Protein AF-A0A3B9WXG6-F1 (afdb_monomer)

Radius of gyration: 13.47 Å; Cα contacts (8 Å, |Δi|>4): 133; chains: 1; bounding box: 35×33×28 Å

Nearest PDB structures (foldseek):
  6m8o-assembly1_A  TM=8.200E-01  e=8.250E-03  Staphylococcus aureus
  4lda-assembly7_G  TM=7.744E-01  e=8.652E-02  Pseudomonas aeruginosa PAO1
  4lda-assembly8_H  TM=7.048E-01  e=5.970E-02  Pseudomonas aeruginosa PAO1
  8e9g-assembly1_O  TM=7.107E-01  e=9.073E-01  Mycolicibacterium smegmatis MC2 155
  3fwz-assembly1_B  TM=7.324E-01  e=9.652E-01  Escherichia coli K-12

Mean predicted aligned error: 5.78 Å

Structure (mmCIF, N/CA/C/O backbone):
data_AF-A0A3B9WXG6-F1
#
_entry.id   AF-A0A3B9WXG6-F1
#
loop_
_atom_site.group_PDB
_atom_site.id
_atom_site.type_symbol
_atom_site.label_atom_id
_atom_site.label_alt_id
_atom_site.label_comp_id
_atom_site.label_asym_id
_atom_site.label_entity_id
_atom_site.label_seq_id
_atom_site.pdbx_PDB_ins_code
_atom_site.Cartn_x
_atom_site.Cartn_y
_atom_site.Cartn_z
_atom_site.occupancy
_atom_site.B_iso_or_equiv
_atom_site.auth_seq_id
_atom_site.auth_comp_id
_atom_site.auth_asym_id
_atom_site.auth_atom_id
_atom_site.pdbx_PDB_model_num
ATOM 1 N N . MET A 1 1 ? -4.105 20.169 -6.048 1.00 33.03 1 MET A N 1
ATOM 2 C CA . MET A 1 1 ? -3.720 20.937 -7.259 1.00 33.03 1 MET A CA 1
ATOM 3 C C . MET A 1 1 ? -2.283 20.542 -7.586 1.00 33.03 1 MET A C 1
ATOM 5 O O . MET A 1 1 ? -1.407 20.952 -6.849 1.00 33.03 1 MET A O 1
ATOM 9 N N . LYS A 1 2 ? -1.963 19.709 -8.586 1.00 22.47 2 LYS A N 1
ATOM 10 C CA . LYS A 1 2 ? -2.803 18.989 -9.568 1.00 22.47 2 LYS A CA 1
ATOM 11 C C . LYS A 1 2 ? -3.928 18.187 -8.908 1.00 22.47 2 LYS A C 1
ATOM 13 O O . LYS A 1 2 ? -3.774 17.675 -7.808 1.00 22.47 2 LYS A O 1
ATOM 18 N N . ILE A 1 3 ? -5.094 18.208 -9.537 1.00 33.06 3 ILE A N 1
ATOM 19 C CA . ILE A 1 3 ? -6.186 17.265 -9.302 1.00 33.06 3 ILE A CA 1
ATOM 20 C C . ILE A 1 3 ? -6.084 16.300 -10.477 1.00 33.06 3 ILE A C 1
ATOM 22 O O . ILE A 1 3 ? -6.029 16.739 -11.623 1.00 33.06 3 ILE A O 1
ATOM 26 N N . GLY A 1 4 ? -5.977 15.017 -10.169 1.00 28.52 4 GLY A N 1
ATOM 27 C CA . GLY A 1 4 ? -5.838 13.937 -11.131 1.00 28.52 4 GLY A CA 1
ATOM 28 C C . GLY A 1 4 ? -5.829 12.627 -10.365 1.00 28.52 4 GLY A C 1
ATOM 29 O O . GLY A 1 4 ? -4.789 11.993 -10.242 1.00 28.52 4 GLY A O 1
ATOM 30 N N . GLY A 1 5 ? -6.976 12.265 -9.785 1.00 34.41 5 GLY A N 1
ATOM 31 C CA . GLY A 1 5 ? -7.211 10.857 -9.489 1.00 34.41 5 GLY A CA 1
ATOM 32 C C . GLY A 1 5 ? -7.107 10.094 -10.810 1.00 34.41 5 GLY A C 1
ATOM 33 O O . GLY A 1 5 ? -7.731 10.509 -11.785 1.00 34.41 5 GLY A O 1
ATOM 34 N N . GLY A 1 6 ? -6.264 9.064 -10.858 1.00 44.91 6 GLY A N 1
ATOM 35 C CA . GLY A 1 6 ? -6.060 8.270 -12.072 1.00 44.91 6 GLY A CA 1
ATOM 36 C C . GLY A 1 6 ? -4.661 7.676 -12.237 1.00 44.91 6 GLY A C 1
ATOM 37 O O . GLY A 1 6 ? -4.199 7.537 -13.364 1.00 44.91 6 GLY A O 1
ATOM 38 N N . GLY A 1 7 ? -3.945 7.360 -11.154 1.00 74.25 7 GLY A N 1
ATOM 39 C CA . GLY A 1 7 ? -2.862 6.377 -11.260 1.00 74.25 7 GLY A CA 1
ATOM 40 C C . GLY A 1 7 ? -3.474 4.984 -11.413 1.00 74.25 7 GLY A C 1
ATOM 41 O O . GLY A 1 7 ? -4.534 4.736 -10.833 1.00 74.25 7 GLY A O 1
ATOM 42 N N . ALA A 1 8 ? -2.824 4.079 -12.154 1.00 86.50 8 ALA A N 1
ATOM 43 C CA . ALA A 1 8 ? -3.312 2.708 -12.362 1.00 86.50 8 ALA A CA 1
ATOM 44 C C . ALA A 1 8 ? -3.705 2.023 -11.037 1.00 86.50 8 ALA A C 1
ATOM 46 O O . ALA A 1 8 ? -4.755 1.394 -10.952 1.00 86.50 8 ALA A O 1
ATOM 47 N N . LEU A 1 9 ? -2.936 2.268 -9.968 1.00 90.12 9 LEU A N 1
ATOM 48 C CA . LEU A 1 9 ? -3.233 1.780 -8.622 1.00 90.12 9 LEU A CA 1
ATOM 49 C C . LEU A 1 9 ? -4.550 2.321 -8.050 1.00 90.12 9 LEU A C 1
ATOM 51 O O . LEU A 1 9 ? -5.348 1.563 -7.514 1.00 90.12 9 LEU A O 1
ATOM 55 N N . THR A 1 10 ? -4.797 3.630 -8.144 1.00 91.88 10 THR A N 1
ATOM 56 C CA . THR A 1 10 ? -6.026 4.229 -7.597 1.00 91.88 10 THR A CA 1
ATOM 57 C C . THR A 1 10 ? -7.265 3.696 -8.311 1.00 91.88 10 THR A C 1
ATOM 59 O O . THR A 1 10 ? -8.268 3.428 -7.655 1.00 91.88 10 THR A O 1
ATOM 62 N N . GLU A 1 11 ? -7.200 3.520 -9.632 1.00 93.19 11 GLU A N 1
ATOM 63 C CA . GLU A 1 11 ? -8.301 2.936 -10.407 1.00 93.19 11 GLU A CA 1
ATOM 64 C C . GLU A 1 11 ? -8.497 1.450 -10.082 1.00 93.19 11 GLU A C 1
ATOM 66 O O . GLU A 1 11 ? -9.624 1.025 -9.843 1.00 93.19 11 GLU A O 1
ATOM 71 N N . ALA A 1 12 ? -7.414 0.677 -9.951 1.00 95.19 12 ALA A N 1
ATOM 72 C CA . ALA A 1 12 ? -7.484 -0.715 -9.511 1.00 95.19 12 ALA A CA 1
ATOM 73 C C . ALA A 1 12 ? -8.150 -0.855 -8.128 1.00 95.19 12 ALA A C 1
ATOM 75 O O . ALA A 1 12 ? -9.020 -1.705 -7.946 1.00 95.19 12 ALA A O 1
ATOM 76 N N . VAL A 1 13 ? -7.809 0.018 -7.171 1.00 95.06 13 VAL A N 1
ATOM 77 C CA . VAL A 1 13 ? -8.423 0.029 -5.830 1.00 95.06 13 VAL A CA 1
ATOM 78 C C . VAL A 1 13 ? -9.895 0.430 -5.882 1.00 95.06 13 VAL A C 1
ATOM 80 O O . VAL A 1 13 ? -10.715 -0.226 -5.243 1.00 95.06 13 VAL A O 1
ATOM 83 N N . LYS A 1 14 ? -10.257 1.455 -6.665 1.00 95.00 14 LYS A N 1
ATOM 84 C CA . LYS A 1 14 ? -11.664 1.852 -6.859 1.00 95.00 14 LYS A CA 1
ATOM 85 C C . LYS A 1 14 ? -12.507 0.720 -7.436 1.00 95.00 14 LYS A C 1
AT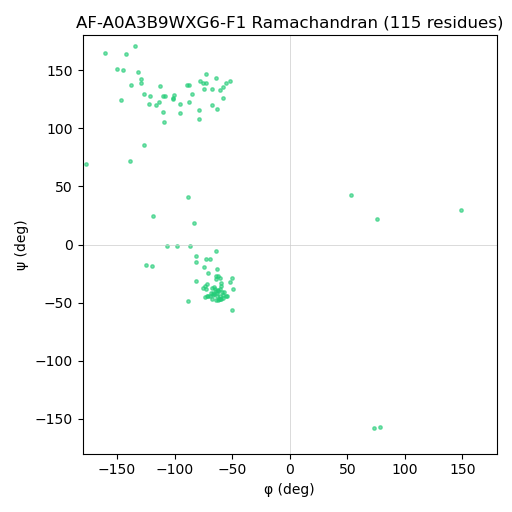OM 87 O O . LYS A 1 14 ? -13.637 0.535 -7.003 1.00 95.00 14 LYS A O 1
ATOM 92 N N . ASN A 1 15 ? -11.971 -0.025 -8.398 1.00 95.88 15 ASN A N 1
ATOM 93 C CA . ASN A 1 15 ? -12.690 -1.134 -9.018 1.00 95.88 15 ASN A CA 1
ATOM 94 C C . ASN A 1 15 ? -12.797 -2.340 -8.074 1.00 95.88 15 ASN A C 1
ATOM 96 O O . ASN A 1 15 ? -13.835 -2.998 -8.015 1.00 95.88 15 ASN A O 1
ATOM 100 N N . ALA A 1 16 ? -11.743 -2.619 -7.302 1.00 96.25 16 ALA A N 1
ATOM 101 C CA . ALA A 1 16 ? -11.720 -3.745 -6.376 1.00 96.25 16 ALA A CA 1
ATOM 102 C C . ALA A 1 16 ? -12.622 -3.531 -5.148 1.00 96.25 16 ALA A C 1
ATOM 104 O O . ALA A 1 16 ? -13.202 -4.505 -4.666 1.00 96.25 16 ALA A O 1
ATOM 105 N N . ALA A 1 17 ? -12.737 -2.287 -4.668 1.00 93.56 17 ALA A N 1
ATOM 106 C CA . ALA A 1 17 ? -13.513 -1.892 -3.491 1.00 93.56 17 ALA A CA 1
ATOM 107 C C . ALA A 1 17 ? -14.271 -0.566 -3.741 1.00 93.56 17 ALA A C 1
ATOM 109 O O . ALA A 1 17 ? -13.891 0.482 -3.206 1.00 93.56 17 ALA A O 1
ATOM 110 N N . PRO A 1 18 ? -15.334 -0.576 -4.567 1.00 92.75 18 PRO A N 1
ATOM 111 C CA . PRO A 1 18 ? -16.074 0.632 -4.952 1.00 92.75 18 PRO A CA 1
ATOM 112 C C . PRO A 1 18 ? -16.766 1.342 -3.781 1.00 92.75 18 PRO A C 1
ATOM 114 O O . PRO A 1 18 ? -17.084 2.527 -3.866 1.00 92.75 18 PRO A O 1
ATOM 117 N N . GLU A 1 19 ? -17.003 0.636 -2.680 1.00 90.38 19 GLU A N 1
ATOM 118 C CA . GLU A 1 19 ? -17.564 1.166 -1.440 1.00 90.38 19 GLU A CA 1
ATOM 119 C C . GLU A 1 19 ? -16.534 1.870 -0.540 1.00 90.38 19 GLU A C 1
ATOM 121 O O . GLU A 1 19 ? -16.913 2.505 0.448 1.00 90.38 19 GLU A O 1
ATOM 126 N N . ALA A 1 20 ? -15.236 1.760 -0.842 1.00 89.81 20 ALA A N 1
ATOM 127 C CA . ALA A 1 20 ? -14.178 2.327 -0.018 1.00 89.81 20 ALA A CA 1
ATOM 128 C C . ALA A 1 20 ? -14.020 3.844 -0.227 1.00 89.81 20 ALA A C 1
ATOM 130 O O . ALA A 1 20 ? -14.028 4.354 -1.347 1.00 89.81 20 ALA A O 1
ATOM 131 N N . SER A 1 21 ? -13.774 4.579 0.865 1.00 92.06 21 SER A N 1
ATOM 132 C CA . SER A 1 21 ? -13.315 5.972 0.783 1.00 92.06 21 SER A CA 1
ATOM 133 C C . SER A 1 21 ? -11.822 5.996 0.474 1.00 92.06 21 SER A C 1
ATOM 135 O O . SER A 1 21 ? -10.997 5.665 1.328 1.00 92.06 21 SER A O 1
ATOM 137 N N . ILE A 1 22 ? -11.471 6.386 -0.749 1.00 92.12 22 ILE A N 1
ATOM 138 C CA . ILE A 1 22 ? -10.092 6.344 -1.242 1.00 92.12 22 ILE A CA 1
ATOM 139 C C . ILE A 1 22 ? -9.474 7.741 -1.180 1.00 92.12 22 ILE A C 1
ATOM 141 O O . ILE A 1 22 ? -9.998 8.698 -1.750 1.00 92.12 22 ILE A O 1
ATOM 145 N N . HIS A 1 23 ? -8.321 7.835 -0.516 1.00 91.62 23 HIS A N 1
ATOM 146 C CA . HIS A 1 23 ? -7.500 9.041 -0.444 1.00 91.62 23 HIS A CA 1
ATOM 147 C C . HIS A 1 23 ? -6.106 8.733 -0.992 1.00 91.62 23 HIS A C 1
ATOM 149 O O . HIS A 1 23 ? -5.468 7.774 -0.564 1.00 91.62 23 HIS A O 1
ATOM 155 N N . SER A 1 24 ? -5.643 9.540 -1.944 1.00 87.75 24 SER A N 1
ATOM 156 C CA . SER A 1 24 ? -4.337 9.390 -2.589 1.00 87.75 24 SER A CA 1
ATOM 157 C C . SER A 1 24 ? -3.421 10.546 -2.210 1.00 87.75 24 SER A C 1
ATOM 159 O O . SER A 1 24 ?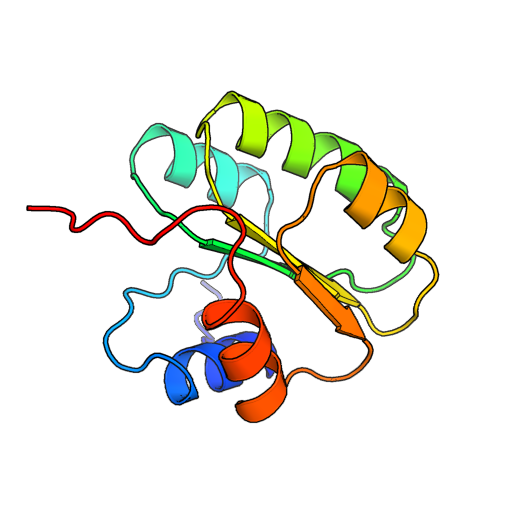 -3.843 11.702 -2.273 1.00 87.75 24 SER A O 1
ATOM 161 N N . PHE A 1 25 ? -2.165 10.236 -1.907 1.00 85.50 25 PHE A N 1
ATOM 162 C CA . PHE A 1 25 ? -1.135 11.211 -1.558 1.00 85.50 25 PHE A CA 1
ATOM 163 C C . PHE A 1 25 ? 0.100 10.953 -2.418 1.00 85.50 25 PHE A C 1
ATOM 165 O O . PHE A 1 25 ? 0.435 9.801 -2.680 1.00 85.50 25 PHE A O 1
ATOM 172 N N . SER A 1 26 ? 0.777 12.015 -2.844 1.00 80.31 26 SER A N 1
ATOM 173 C CA . SER A 1 26 ? 2.090 11.926 -3.505 1.00 80.31 26 SER A CA 1
ATOM 174 C C . SER A 1 26 ? 3.235 12.380 -2.595 1.00 80.31 26 SER A C 1
ATOM 176 O O . SER A 1 26 ? 4.391 12.378 -3.008 1.00 80.31 26 SER A O 1
ATOM 178 N N . ASP A 1 27 ? 2.909 12.813 -1.376 1.00 79.44 27 ASP A N 1
ATOM 179 C CA . ASP A 1 27 ? 3.849 13.316 -0.383 1.00 79.44 27 ASP A CA 1
ATOM 180 C C . ASP A 1 27 ? 3.642 12.623 0.972 1.00 79.44 27 ASP A C 1
ATOM 182 O O . ASP A 1 27 ? 2.516 12.415 1.432 1.00 79.44 27 ASP A O 1
ATOM 186 N N . GLU A 1 28 ? 4.750 12.291 1.636 1.00 78.81 28 GLU A N 1
ATOM 187 C CA . GLU A 1 28 ? 4.736 11.665 2.960 1.00 78.81 28 GLU A CA 1
ATOM 188 C C . GLU A 1 28 ? 4.169 12.623 4.017 1.00 78.81 28 GLU A C 1
ATOM 190 O O . GLU A 1 28 ? 3.449 12.198 4.921 1.00 78.81 28 GLU A O 1
ATOM 195 N N . GLY A 1 29 ? 4.463 13.923 3.906 1.00 82.69 29 GLY A N 1
ATOM 196 C CA . GLY A 1 29 ? 3.951 14.941 4.821 1.00 82.69 29 GLY A CA 1
ATOM 197 C C . GLY A 1 29 ? 2.425 15.009 4.812 1.00 82.69 29 GLY A C 1
ATOM 198 O O . GLY A 1 29 ? 1.806 15.025 5.880 1.00 82.69 29 GLY A O 1
ATOM 199 N N . GLU A 1 30 ? 1.818 14.974 3.625 1.00 86.50 30 GLU A N 1
ATOM 200 C CA . GLU A 1 30 ? 0.362 14.915 3.455 1.00 86.50 30 GLU A CA 1
ATOM 201 C C . GLU A 1 30 ? -0.246 13.650 4.074 1.00 86.50 30 GLU A C 1
ATOM 203 O O . GLU A 1 30 ? -1.205 13.750 4.847 1.00 86.50 30 GLU A O 1
ATOM 208 N N . LEU A 1 31 ? 0.343 12.476 3.812 1.00 85.69 31 LEU A N 1
ATOM 209 C CA . LEU A 1 31 ? -0.099 11.212 4.408 1.00 85.69 31 LEU A CA 1
ATOM 210 C C . LEU A 1 31 ? -0.045 11.270 5.941 1.00 85.69 31 LEU A C 1
ATOM 212 O O . LEU A 1 31 ? -1.004 10.891 6.613 1.00 85.69 31 LEU A O 1
ATOM 216 N N . MET A 1 32 ? 1.050 11.775 6.513 1.00 87.12 32 MET A N 1
ATOM 217 C CA . MET A 1 32 ? 1.216 11.867 7.967 1.00 87.12 32 MET A CA 1
ATOM 218 C C . MET A 1 32 ? 0.255 12.880 8.597 1.00 87.12 32 MET A C 1
ATOM 220 O O . MET A 1 32 ? -0.277 12.635 9.682 1.00 87.12 32 MET A O 1
ATOM 224 N N . ALA A 1 33 ? -0.001 14.005 7.926 1.00 89.75 33 ALA A N 1
ATOM 225 C CA . ALA A 1 33 ? -0.987 14.984 8.373 1.00 89.75 33 ALA A CA 1
ATOM 226 C C . ALA A 1 33 ? -2.413 14.410 8.346 1.00 89.75 33 ALA A C 1
ATOM 228 O O . ALA A 1 33 ? -3.197 14.684 9.259 1.00 89.75 33 ALA A O 1
ATOM 229 N N . PHE A 1 34 ? -2.737 13.598 7.335 1.00 89.94 34 PHE A N 1
ATOM 230 C CA . PHE A 1 34 ? -4.010 12.887 7.240 1.00 89.94 34 PHE A CA 1
ATOM 231 C C . PHE A 1 34 ? -4.134 11.811 8.328 1.00 89.94 34 PHE A C 1
ATOM 233 O O . PHE A 1 34 ? -5.124 11.782 9.056 1.00 89.94 34 PHE A O 1
ATOM 240 N N . ALA A 1 35 ? -3.095 10.998 8.528 1.00 88.25 35 ALA A N 1
ATOM 241 C CA . ALA A 1 35 ? -3.031 9.970 9.569 1.00 88.25 35 ALA A CA 1
ATOM 242 C C . ALA A 1 35 ? -3.152 10.519 10.995 1.00 88.25 35 ALA A C 1
ATOM 244 O O . ALA A 1 35 ? -3.677 9.843 11.873 1.00 88.25 35 ALA A O 1
ATOM 245 N N . GLY A 1 36 ? -2.727 11.762 11.234 1.00 88.31 36 GLY A N 1
ATOM 246 C CA . GLY A 1 36 ? -2.928 12.429 12.522 1.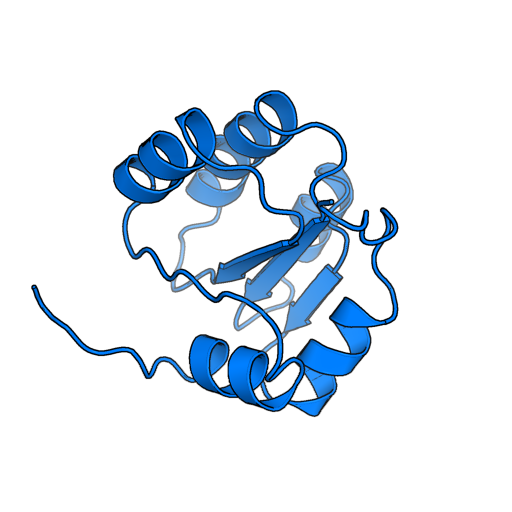00 88.31 36 GLY A CA 1
ATOM 247 C C . GLY A 1 36 ? -4.374 12.858 12.806 1.00 88.31 36 GLY A C 1
ATOM 248 O O . GLY A 1 36 ? -4.673 13.239 13.935 1.00 88.31 36 GLY A O 1
ATOM 249 N N . LYS A 1 37 ? -5.263 12.843 11.803 1.00 89.88 37 LYS A N 1
ATOM 250 C CA . LYS A 1 37 ? -6.639 13.369 11.896 1.00 89.88 37 LYS A CA 1
ATOM 251 C C . LYS A 1 37 ? -7.719 12.355 11.526 1.00 89.88 37 LYS A C 1
ATOM 253 O O . LYS A 1 37 ? -8.884 12.572 11.848 1.00 89.88 37 LYS A O 1
ATOM 258 N N . HIS A 1 38 ? -7.349 11.278 10.843 1.00 89.06 38 HIS A N 1
ATOM 259 C CA . HIS A 1 38 ? -8.273 10.307 10.274 1.00 89.06 38 HIS A CA 1
ATOM 260 C C . HIS A 1 38 ? -7.853 8.883 10.630 1.00 89.06 38 HIS A C 1
ATOM 262 O O . HIS A 1 38 ? -6.668 8.578 10.735 1.00 89.06 38 HIS A O 1
ATOM 268 N N . ILE A 1 39 ? -8.843 8.002 10.771 1.00 84.31 39 ILE A N 1
ATOM 269 C CA . ILE A 1 39 ? -8.628 6.564 10.935 1.00 84.31 39 ILE A CA 1
ATOM 270 C C . ILE A 1 39 ? -8.864 5.899 9.583 1.00 84.31 39 ILE A C 1
ATOM 272 O O . ILE A 1 39 ? -9.908 6.090 8.963 1.00 84.31 39 ILE A O 1
ATOM 276 N N . PHE A 1 40 ? -7.905 5.093 9.147 1.00 89.75 40 PHE A N 1
ATOM 277 C CA . PHE A 1 40 ? -8.009 4.238 7.970 1.00 89.75 40 PHE A CA 1
ATOM 278 C C . PHE A 1 40 ? -7.308 2.911 8.244 1.00 89.75 40 PHE A C 1
ATOM 280 O O . PHE A 1 40 ? -6.580 2.760 9.225 1.00 89.75 40 PHE A O 1
ATOM 287 N N . GLN A 1 41 ? -7.605 1.919 7.411 1.00 93.00 41 GLN A N 1
ATOM 288 C CA . GLN A 1 41 ? -7.353 0.512 7.738 1.00 93.00 41 GLN A CA 1
ATOM 289 C C . GLN A 1 41 ? -6.411 -0.179 6.763 1.00 93.00 41 GLN A C 1
ATOM 291 O O . GLN A 1 41 ? -5.861 -1.226 7.095 1.00 93.00 41 GLN A O 1
ATOM 296 N N . VAL A 1 42 ? -6.242 0.397 5.574 1.00 94.44 42 VAL A N 1
ATOM 297 C CA . VAL A 1 42 ? -5.403 -0.130 4.502 1.00 94.44 42 VAL A CA 1
ATOM 298 C C . VAL A 1 42 ? -4.631 1.029 3.887 1.00 94.44 42 VAL A C 1
ATOM 300 O O . VAL A 1 42 ? -5.203 2.096 3.657 1.00 94.44 42 VAL A O 1
ATOM 303 N N . VAL A 1 43 ? -3.348 0.813 3.614 1.00 92.81 43 VAL A N 1
ATOM 304 C CA . VAL A 1 43 ? -2.517 1.691 2.790 1.00 92.81 43 VAL A CA 1
ATOM 305 C C . VAL A 1 43 ? -1.862 0.878 1.700 1.00 92.81 43 VAL A C 1
ATOM 307 O O . VAL A 1 43 ? -1.223 -0.132 1.979 1.00 92.81 43 VAL A O 1
ATOM 310 N N . PHE A 1 44 ? -1.991 1.372 0.475 1.00 92.88 44 PHE A N 1
ATOM 311 C CA . PHE A 1 44 ? -1.168 0.943 -0.641 1.00 92.88 44 PHE A CA 1
ATOM 312 C C . PHE A 1 44 ? 0.002 1.914 -0.768 1.00 92.88 44 PHE A C 1
ATOM 314 O O . PHE A 1 44 ? -0.211 3.116 -0.940 1.00 92.88 44 PHE A O 1
ATOM 321 N N . PHE A 1 45 ? 1.222 1.401 -0.662 1.00 90.00 45 PHE A N 1
ATOM 322 C CA . PHE A 1 45 ? 2.445 2.178 -0.806 1.00 90.00 45 PHE A CA 1
ATOM 323 C C . PHE A 1 45 ? 3.130 1.793 -2.117 1.00 90.00 45 PHE A C 1
ATOM 325 O O . PHE A 1 45 ? 3.684 0.700 -2.236 1.00 90.00 45 PHE A O 1
ATOM 332 N N . GLN A 1 46 ? 3.050 2.674 -3.117 1.00 88.25 46 GLN A N 1
ATOM 333 C CA . GLN A 1 46 ? 3.667 2.450 -4.421 1.00 88.25 46 GLN A CA 1
ATOM 334 C C . GLN A 1 46 ? 5.115 2.945 -4.421 1.00 88.25 46 GLN A C 1
ATOM 336 O O . GLN A 1 46 ? 5.372 4.117 -4.154 1.00 88.25 46 GLN A O 1
ATOM 341 N N . ILE A 1 47 ? 6.048 2.046 -4.724 1.00 83.88 47 ILE A N 1
ATOM 342 C CA . ILE A 1 47 ? 7.469 2.346 -4.870 1.00 83.88 47 ILE A CA 1
ATOM 343 C C . ILE A 1 47 ? 7.764 2.574 -6.348 1.00 83.88 47 ILE A C 1
ATOM 345 O O . ILE A 1 47 ? 7.757 1.630 -7.141 1.00 83.88 47 ILE A O 1
ATOM 349 N N . ASP A 1 48 ? 8.113 3.811 -6.686 1.00 75.44 48 ASP A N 1
ATOM 350 C CA . ASP A 1 48 ? 8.595 4.174 -8.013 1.00 75.44 48 ASP A CA 1
ATOM 351 C C . ASP A 1 48 ? 10.090 4.530 -7.934 1.00 75.44 48 ASP A C 1
ATOM 353 O O . ASP A 1 48 ? 10.512 5.356 -7.127 1.00 75.44 48 ASP A O 1
ATOM 357 N N . GLY A 1 49 ? 10.923 3.917 -8.780 1.00 67.19 49 GLY A N 1
ATOM 358 C CA . GLY A 1 49 ? 12.368 4.191 -8.815 1.00 67.19 49 GLY A CA 1
ATOM 359 C C . GLY A 1 49 ? 13.163 3.606 -7.634 1.00 67.19 49 GLY A C 1
ATOM 360 O O . GLY A 1 49 ? 12.762 2.625 -7.016 1.00 67.19 49 GLY A O 1
ATOM 361 N N . ASP A 1 50 ? 14.343 4.168 -7.335 1.00 58.34 50 ASP A N 1
ATOM 362 C CA . ASP A 1 50 ? 15.297 3.608 -6.352 1.00 58.34 50 ASP A CA 1
ATOM 363 C C . ASP A 1 50 ?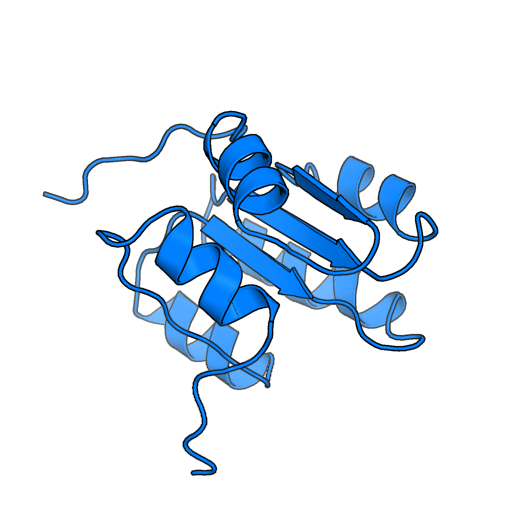 15.041 4.112 -4.912 1.00 58.34 50 ASP A C 1
ATOM 365 O O . ASP A 1 50 ? 15.953 4.435 -4.148 1.00 58.34 50 ASP A O 1
ATOM 369 N N . GLU A 1 51 ? 13.767 4.194 -4.522 1.00 59.88 51 GLU A N 1
ATOM 370 C CA . GLU A 1 51 ? 13.308 4.775 -3.252 1.00 59.88 51 GLU A CA 1
ATOM 371 C C . GLU A 1 51 ? 13.361 3.817 -2.052 1.00 59.88 51 GLU A C 1
ATOM 373 O O . GLU A 1 51 ? 12.778 4.087 -1.005 1.00 59.88 51 GLU A O 1
ATOM 378 N N . GLY A 1 52 ? 14.132 2.730 -2.140 1.00 56.19 52 GLY A N 1
ATOM 379 C CA . GLY A 1 52 ? 14.188 1.687 -1.105 1.00 56.19 52 GLY A CA 1
ATOM 380 C C . GLY A 1 52 ? 14.450 2.183 0.319 1.00 56.19 52 GLY A C 1
ATOM 381 O O . GLY A 1 52 ? 13.927 1.635 1.274 1.00 56.19 52 GLY A O 1
ATOM 382 N N . LYS A 1 53 ? 15.210 3.273 0.484 1.00 57.50 53 LYS A N 1
ATOM 383 C CA . LYS A 1 53 ? 15.468 3.867 1.809 1.00 57.50 53 LYS A CA 1
ATOM 384 C C . LYS A 1 53 ? 14.278 4.639 2.399 1.00 57.50 53 LYS A C 1
ATOM 386 O O . LYS A 1 53 ? 14.286 4.904 3.598 1.00 57.50 53 LYS A O 1
ATOM 391 N N . ARG A 1 54 ? 13.298 5.047 1.584 1.00 59.03 54 ARG A N 1
ATOM 392 C CA . ARG A 1 54 ? 12.109 5.806 2.019 1.00 59.03 54 ARG A CA 1
ATOM 393 C C . ARG A 1 54 ? 11.035 4.888 2.609 1.00 59.03 54 ARG A C 1
ATOM 395 O O . ARG A 1 54 ? 10.365 5.301 3.556 1.00 59.03 54 ARG A O 1
ATOM 402 N N . LEU A 1 55 ? 10.959 3.651 2.108 1.00 62.44 55 LEU A N 1
ATOM 403 C CA . LEU A 1 55 ? 10.047 2.591 2.550 1.00 62.44 55 LEU A CA 1
ATOM 404 C C . LEU A 1 55 ? 10.098 2.404 4.074 1.00 62.44 55 LEU A C 1
ATOM 406 O O . LEU A 1 55 ? 9.123 2.630 4.788 1.00 62.44 55 LEU A O 1
ATOM 410 N N . GLU A 1 56 ? 11.294 2.138 4.601 1.00 63.66 56 GLU A N 1
ATOM 411 C CA . GLU A 1 56 ? 11.484 1.852 6.019 1.00 63.66 56 GLU A CA 1
ATOM 412 C C . GLU A 1 56 ? 11.099 3.013 6.964 1.00 63.66 56 GLU A C 1
ATOM 414 O O . GLU A 1 56 ? 10.759 2.755 8.120 1.00 63.66 56 GLU A O 1
ATOM 419 N N . LEU A 1 57 ? 11.163 4.285 6.540 1.00 61.28 57 LEU A N 1
ATOM 420 C CA . LEU A 1 57 ? 10.937 5.430 7.439 1.00 61.28 57 LEU A CA 1
ATOM 421 C C . LEU A 1 57 ? 9.460 5.837 7.521 1.00 61.28 57 LEU A C 1
ATOM 423 O O . LEU A 1 57 ? 8.931 5.988 8.632 1.00 61.28 57 LEU A O 1
ATOM 427 N N . ALA A 1 58 ? 8.802 5.980 6.368 1.00 64.88 58 ALA A N 1
ATOM 428 C CA . ALA A 1 58 ? 7.398 6.370 6.292 1.00 64.88 58 ALA A CA 1
ATOM 429 C C . ALA A 1 58 ? 6.501 5.279 6.897 1.00 64.88 58 ALA A C 1
ATOM 431 O O . ALA A 1 58 ? 5.627 5.556 7.721 1.00 64.88 58 ALA A O 1
ATOM 432 N N . GLU A 1 59 ? 6.787 4.015 6.589 1.00 68.75 59 GLU A N 1
ATOM 433 C CA . GLU A 1 59 ? 5.974 2.883 7.030 1.00 68.75 59 GLU A CA 1
ATOM 434 C C . GLU A 1 59 ? 6.116 2.635 8.528 1.00 68.75 59 GLU A C 1
ATOM 436 O O . GLU A 1 59 ? 5.113 2.526 9.229 1.00 68.75 59 GLU A O 1
ATOM 441 N N . LYS A 1 60 ? 7.336 2.671 9.084 1.00 75.44 60 LYS A N 1
ATOM 442 C CA . LYS A 1 60 ? 7.527 2.561 10.543 1.00 75.44 60 LYS A CA 1
ATOM 443 C C . LYS A 1 60 ? 6.813 3.676 11.300 1.00 75.44 60 LYS A C 1
ATOM 445 O O . LYS A 1 60 ? 6.331 3.458 12.413 1.00 75.44 60 LYS A O 1
ATOM 450 N N . ARG A 1 61 ? 6.768 4.893 10.751 1.00 81.19 61 ARG A N 1
ATOM 451 C CA . ARG A 1 61 ? 6.043 6.002 11.380 1.00 81.19 61 ARG A CA 1
ATOM 452 C C . ARG A 1 61 ? 4.536 5.771 11.330 1.00 81.19 61 ARG A C 1
ATOM 454 O O . ARG A 1 61 ? 3.889 5.946 12.360 1.00 81.19 61 ARG A O 1
ATOM 461 N N . LEU A 1 62 ? 4.016 5.328 10.190 1.00 82.50 62 LEU A N 1
ATOM 462 C CA . LEU A 1 62 ? 2.602 5.023 10.011 1.00 82.50 62 LEU A CA 1
ATOM 463 C C . LEU A 1 62 ? 2.143 3.862 10.908 1.00 82.50 62 LEU A C 1
ATOM 465 O O . LEU A 1 62 ? 1.168 4.012 11.638 1.00 82.50 62 LEU A O 1
ATOM 469 N N . LEU A 1 63 ? 2.887 2.751 10.931 1.00 84.12 63 LEU A N 1
ATOM 470 C CA . LEU A 1 63 ? 2.596 1.569 11.753 1.00 84.12 63 LEU A CA 1
ATOM 471 C C . LEU A 1 63 ? 2.574 1.890 13.257 1.00 84.12 63 LEU A C 1
ATOM 473 O O . LEU A 1 63 ? 1.795 1.306 14.007 1.00 84.12 63 LEU A O 1
ATOM 477 N N . ARG A 1 64 ? 3.407 2.838 13.712 1.00 86.19 64 ARG A N 1
ATOM 478 C CA . ARG A 1 64 ? 3.369 3.332 15.100 1.00 86.19 64 ARG A CA 1
ATOM 479 C C . ARG A 1 64 ? 2.173 4.238 15.376 1.00 86.19 64 ARG A C 1
ATOM 481 O O . ARG A 1 64 ? 1.669 4.234 16.493 1.00 86.19 64 ARG A O 1
ATOM 488 N N . LEU A 1 65 ? 1.770 5.043 14.396 1.00 86.12 65 LEU A N 1
ATOM 489 C CA . LEU A 1 65 ? 0.673 5.997 14.541 1.00 86.12 65 LEU A CA 1
ATOM 490 C C . LEU A 1 65 ? -0.693 5.301 14.511 1.00 86.12 65 LEU A C 1
ATOM 492 O O . LEU A 1 65 ? -1.586 5.686 15.261 1.00 86.12 65 LEU A O 1
ATOM 496 N N . ILE A 1 66 ? -0.841 4.267 13.679 1.00 87.12 66 ILE A N 1
ATOM 497 C CA . ILE A 1 66 ? -2.086 3.516 13.507 1.00 87.12 66 ILE A CA 1
ATOM 498 C C . ILE A 1 66 ? -1.805 2.017 13.706 1.00 87.12 66 ILE A C 1
ATOM 500 O O . ILE A 1 66 ? -1.578 1.288 12.740 1.00 87.12 66 ILE A O 1
ATOM 504 N N . PRO A 1 67 ? -1.820 1.521 14.958 1.00 85.88 67 PRO A N 1
ATOM 505 C CA . PRO A 1 67 ? -1.633 0.101 15.228 1.00 85.88 67 PRO A CA 1
ATOM 506 C C . PRO A 1 67 ? -2.710 -0.768 14.560 1.00 85.88 67 PRO A C 1
ATOM 508 O O . PRO A 1 67 ? -3.915 -0.506 14.673 1.00 85.88 67 PRO A O 1
ATOM 511 N N . GLY A 1 68 ? -2.270 -1.840 13.897 1.00 87.94 68 GLY A N 1
ATOM 512 C CA . GLY A 1 68 ? -3.152 -2.758 13.170 1.00 87.94 68 GLY A CA 1
ATOM 513 C C . GLY A 1 68 ? -3.650 -2.211 11.832 1.00 87.94 68 GLY A C 1
ATOM 514 O O . GLY A 1 68 ? -4.701 -2.633 11.357 1.00 87.94 68 GLY A O 1
ATOM 515 N N . ILE A 1 69 ? -2.942 -1.239 11.251 1.00 91.81 69 ILE A N 1
ATOM 516 C CA . ILE A 1 69 ? -3.145 -0.861 9.856 1.00 91.81 69 ILE A CA 1
ATOM 517 C C . ILE A 1 69 ? -2.579 -1.939 8.929 1.00 91.81 69 ILE A C 1
ATOM 519 O O . ILE A 1 69 ? -1.500 -2.476 9.182 1.00 91.81 69 ILE A O 1
ATOM 523 N N . ASN A 1 70 ? -3.298 -2.246 7.852 1.00 94.31 70 ASN A N 1
ATOM 524 C CA . ASN A 1 70 ? -2.785 -3.116 6.807 1.00 94.31 70 ASN A CA 1
ATOM 525 C C . ASN A 1 70 ? -1.947 -2.317 5.811 1.00 94.31 70 ASN A C 1
ATOM 527 O O . ASN A 1 70 ? -2.398 -1.299 5.285 1.00 94.31 70 ASN A O 1
ATOM 531 N N . LEU A 1 71 ? -0.741 -2.796 5.537 1.00 92.62 71 LEU A N 1
ATOM 532 C CA . LEU A 1 71 ? 0.196 -2.178 4.605 1.00 92.62 71 LEU A CA 1
ATOM 533 C C . LEU A 1 71 ? 0.388 -3.101 3.404 1.00 92.62 71 LEU A C 1
ATOM 535 O O . LEU A 1 71 ? 0.794 -4.244 3.580 1.00 92.62 71 LEU A O 1
ATOM 539 N N . ILE A 1 72 ? 0.109 -2.613 2.202 1.00 94.25 72 ILE A N 1
ATOM 540 C CA . ILE A 1 72 ? 0.318 -3.338 0.949 1.00 94.25 72 ILE A CA 1
ATOM 541 C C . ILE A 1 72 ? 1.360 -2.572 0.142 1.00 94.25 72 ILE A C 1
ATOM 543 O O . ILE A 1 72 ? 1.155 -1.406 -0.192 1.00 94.25 72 ILE A O 1
ATOM 547 N N . ILE A 1 73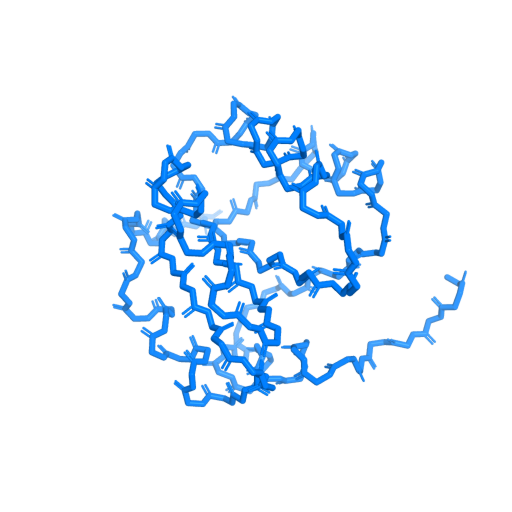 ? 2.477 -3.221 -0.167 1.00 91.94 73 ILE A N 1
ATOM 548 C CA . ILE A 1 73 ? 3.529 -2.627 -0.997 1.00 91.94 73 ILE A CA 1
ATOM 549 C C . ILE A 1 73 ? 3.219 -2.902 -2.464 1.00 91.94 73 ILE A C 1
ATOM 551 O O . ILE A 1 73 ? 2.848 -4.016 -2.811 1.00 91.94 73 ILE A O 1
ATOM 555 N N . VAL A 1 74 ? 3.388 -1.909 -3.330 1.00 92.25 74 VAL A N 1
ATOM 556 C CA . VAL A 1 74 ? 3.230 -2.049 -4.782 1.00 92.25 74 VAL A CA 1
ATOM 557 C C . VAL A 1 74 ? 4.538 -1.627 -5.434 1.00 92.25 74 VAL A C 1
ATOM 559 O O . VAL A 1 74 ? 4.984 -0.502 -5.227 1.00 92.25 74 VAL A O 1
ATOM 562 N N . ALA A 1 75 ? 5.188 -2.508 -6.187 1.00 89.19 75 ALA A N 1
ATOM 563 C CA . ALA A 1 75 ? 6.478 -2.202 -6.799 1.00 89.19 75 ALA A CA 1
ATOM 564 C C . ALA A 1 75 ? 6.682 -2.966 -8.105 1.00 89.19 75 ALA A C 1
ATOM 566 O O . ALA A 1 75 ? 6.231 -4.095 -8.256 1.00 89.19 75 ALA A O 1
ATOM 567 N N . ALA A 1 76 ? 7.451 -2.395 -9.031 1.00 88.94 76 ALA A N 1
ATOM 568 C CA . ALA A 1 76 ? 7.738 -3.038 -10.315 1.00 88.94 76 ALA A CA 1
ATOM 569 C C . ALA A 1 76 ? 8.640 -4.290 -10.219 1.00 88.94 76 ALA A C 1
ATOM 571 O O . ALA A 1 76 ? 8.789 -4.998 -11.210 1.00 88.94 76 ALA A O 1
ATOM 572 N N . THR A 1 77 ? 9.276 -4.540 -9.068 1.00 88.50 77 THR A N 1
ATOM 573 C CA . THR A 1 77 ? 10.265 -5.617 -8.871 1.00 88.50 77 THR A CA 1
ATOM 574 C C . THR A 1 77 ? 10.161 -6.208 -7.474 1.00 88.50 77 THR A C 1
ATOM 576 O O . THR A 1 77 ? 9.979 -5.444 -6.530 1.00 88.50 77 THR A O 1
ATOM 579 N N . ASP A 1 78 ? 10.482 -7.485 -7.313 1.00 90.19 78 ASP A N 1
ATOM 580 C CA . ASP A 1 78 ? 10.570 -8.208 -6.035 1.00 90.19 78 ASP A CA 1
ATOM 581 C C . ASP A 1 78 ? 11.655 -7.746 -5.024 1.00 90.19 78 ASP A C 1
ATOM 583 O O . ASP A 1 78 ? 11.689 -8.215 -3.879 1.00 90.19 78 ASP A O 1
ATOM 587 N N . LYS A 1 79 ? 12.525 -6.792 -5.392 1.00 89.19 79 LYS A N 1
ATOM 588 C CA . LYS A 1 79 ? 13.663 -6.290 -4.585 1.00 89.19 79 LYS A CA 1
ATOM 589 C C . LYS A 1 79 ? 13.287 -5.901 -3.147 1.00 89.19 79 LYS A C 1
ATOM 591 O O . LYS A 1 79 ? 14.123 -5.996 -2.245 1.00 89.19 79 LYS A O 1
ATOM 596 N N . TYR A 1 80 ? 12.043 -5.475 -2.926 1.00 86.94 80 TYR A N 1
ATOM 597 C CA . TYR A 1 80 ? 11.548 -4.990 -1.633 1.00 86.94 80 TYR A CA 1
ATOM 598 C C . TYR A 1 80 ? 10.783 -6.042 -0.818 1.00 86.94 80 TYR A C 1
ATOM 600 O O . TYR A 1 80 ? 10.404 -5.757 0.316 1.00 86.94 80 TYR A O 1
ATOM 608 N N . LEU A 1 81 ? 10.604 -7.273 -1.320 1.00 89.75 81 LEU A N 1
ATOM 609 C CA . LEU A 1 81 ? 9.876 -8.335 -0.609 1.00 89.75 81 LEU A CA 1
ATOM 610 C C . LEU A 1 81 ? 10.443 -8.606 0.787 1.00 89.75 81 LEU A C 1
ATOM 612 O O . LEU A 1 81 ? 9.702 -8.720 1.761 1.00 89.75 81 LEU A O 1
ATOM 616 N N . ARG A 1 82 ? 11.774 -8.680 0.914 1.00 90.25 82 ARG A N 1
ATOM 617 C CA . ARG A 1 82 ? 12.426 -8.910 2.215 1.00 90.25 82 ARG A CA 1
ATOM 618 C C . ARG A 1 82 ? 12.103 -7.798 3.213 1.00 90.25 82 ARG A C 1
ATOM 620 O O . ARG A 1 82 ? 11.965 -8.072 4.404 1.00 90.25 82 ARG A O 1
ATOM 627 N N . GLU A 1 83 ? 12.041 -6.558 2.747 1.00 86.62 83 GLU A N 1
ATOM 628 C CA . GLU A 1 83 ?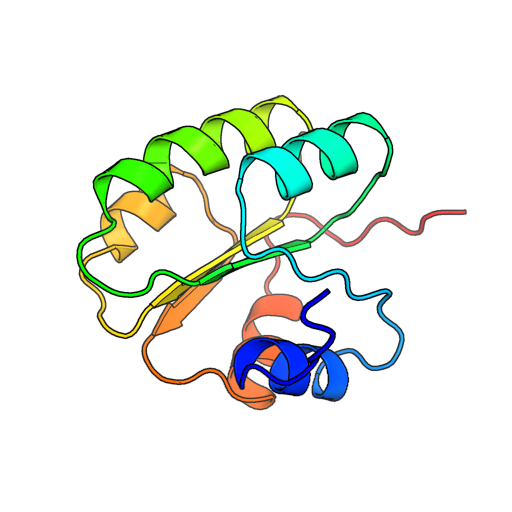 11.750 -5.398 3.587 1.00 86.62 83 GLU A CA 1
ATOM 629 C C . GLU A 1 83 ? 10.273 -5.369 3.984 1.00 86.62 83 GLU A C 1
ATOM 631 O O . GLU A 1 83 ? 9.976 -5.273 5.173 1.00 86.62 83 GLU A O 1
ATOM 636 N N . ALA A 1 84 ? 9.370 -5.607 3.028 1.00 89.25 84 ALA A N 1
ATOM 637 C CA . ALA A 1 84 ? 7.938 -5.751 3.273 1.00 89.25 84 ALA A CA 1
ATOM 638 C C . ALA A 1 84 ? 7.644 -6.833 4.331 1.00 89.25 84 ALA A C 1
ATOM 640 O O . ALA A 1 84 ? 6.901 -6.595 5.284 1.00 89.25 84 ALA A O 1
ATOM 641 N N . LEU A 1 85 ? 8.310 -7.993 4.242 1.00 90.38 85 LEU A N 1
ATOM 642 C CA . LEU A 1 85 ? 8.200 -9.058 5.246 1.00 90.38 85 LEU A CA 1
ATOM 643 C C . LEU A 1 85 ? 8.715 -8.624 6.626 1.00 90.38 85 LEU A C 1
ATOM 645 O O . LEU A 1 85 ? 8.083 -8.926 7.636 1.00 90.38 85 LEU A O 1
ATOM 649 N N . ARG A 1 86 ? 9.843 -7.899 6.696 1.00 89.12 86 ARG A N 1
ATOM 650 C CA . ARG A 1 86 ? 10.384 -7.373 7.968 1.00 89.12 86 ARG A CA 1
ATOM 651 C C . ARG A 1 86 ? 9.452 -6.357 8.626 1.00 89.12 86 ARG A C 1
ATOM 653 O O . ARG A 1 86 ? 9.482 -6.224 9.847 1.00 89.12 86 ARG A O 1
ATOM 660 N N . LEU A 1 87 ? 8.670 -5.633 7.833 1.00 87.00 87 LEU A N 1
ATOM 661 C CA . LEU A 1 87 ? 7.702 -4.646 8.305 1.00 87.00 87 LEU A CA 1
ATOM 662 C C . LEU A 1 87 ? 6.337 -5.259 8.629 1.00 87.00 87 LEU A C 1
ATOM 664 O O . LEU A 1 87 ? 5.458 -4.543 9.101 1.00 87.00 87 LEU A O 1
ATOM 668 N N . HIS A 1 88 ? 6.173 -6.572 8.427 1.00 90.06 88 HIS A N 1
ATOM 669 C CA . HIS A 1 88 ? 4.886 -7.255 8.527 1.00 90.06 88 HIS A CA 1
ATOM 670 C C . HIS A 1 88 ? 3.818 -6.587 7.650 1.00 90.06 88 HIS A C 1
ATOM 672 O O . HIS A 1 88 ? 2.677 -6.404 8.078 1.00 90.06 88 HIS A O 1
ATOM 678 N N . ALA A 1 89 ? 4.201 -6.212 6.424 1.00 91.81 89 ALA A N 1
ATOM 679 C CA . ALA A 1 89 ? 3.246 -5.800 5.409 1.00 91.81 89 ALA A CA 1
ATOM 680 C C . ALA A 1 89 ? 2.201 -6.908 5.214 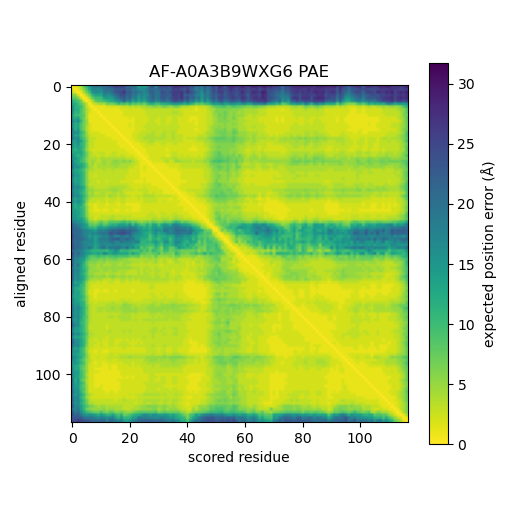1.00 91.81 89 ALA A C 1
ATOM 682 O O . ALA A 1 89 ? 2.517 -8.099 5.218 1.00 91.81 89 ALA A O 1
ATOM 683 N N . SER A 1 90 ? 0.947 -6.500 5.069 1.00 95.00 90 SER A N 1
ATOM 684 C CA . SER A 1 90 ? -0.190 -7.379 4.808 1.00 95.00 90 SER A CA 1
ATOM 685 C C . SER A 1 90 ? -0.174 -7.958 3.410 1.00 95.00 90 SER A C 1
ATOM 687 O O . SER A 1 90 ? -0.765 -9.011 3.211 1.00 95.00 90 SER A O 1
ATOM 689 N N . GLY A 1 91 ? 0.493 -7.281 2.478 1.00 95.44 91 GLY A N 1
ATOM 690 C CA . GLY A 1 91 ? 0.493 -7.673 1.084 1.00 95.44 91 GLY A CA 1
ATOM 691 C C . GLY A 1 91 ? 1.636 -7.089 0.273 1.00 95.44 91 GLY A C 1
ATOM 692 O O . GLY A 1 91 ? 2.301 -6.132 0.691 1.00 95.44 91 GLY A O 1
ATOM 693 N N . TYR A 1 92 ? 1.847 -7.668 -0.906 1.00 95.44 92 TYR A N 1
ATOM 694 C CA . TYR A 1 92 ? 2.830 -7.206 -1.878 1.00 95.44 92 TYR A CA 1
ATOM 695 C C . TYR A 1 92 ? 2.339 -7.451 -3.305 1.00 95.44 92 TYR A C 1
ATOM 697 O O . TYR A 1 92 ? 2.070 -8.585 -3.687 1.00 95.44 92 TYR A O 1
ATOM 705 N N . ILE A 1 93 ? 2.284 -6.397 -4.112 1.00 95.56 93 ILE A N 1
ATOM 706 C CA . ILE A 1 93 ? 1.920 -6.446 -5.525 1.00 95.56 93 ILE A CA 1
ATOM 707 C C . ILE A 1 93 ? 3.174 -6.161 -6.349 1.00 95.56 93 ILE A C 1
ATOM 709 O O . ILE A 1 93 ? 3.707 -5.052 -6.318 1.00 95.56 93 ILE A O 1
ATOM 713 N N . GLU A 1 94 ? 3.628 -7.165 -7.100 1.00 94.06 94 GLU A N 1
ATOM 714 C CA . GLU A 1 94 ? 4.695 -7.001 -8.086 1.00 94.06 94 GLU A CA 1
ATOM 715 C C . GLU A 1 94 ? 4.132 -6.618 -9.469 1.00 94.06 94 GLU A C 1
ATOM 717 O O . GLU A 1 94 ? 3.142 -7.186 -9.959 1.00 94.06 94 GLU A O 1
ATOM 722 N N . GLY A 1 95 ? 4.800 -5.660 -10.110 1.00 90.94 95 GLY A N 1
ATOM 723 C CA . GLY A 1 95 ? 4.453 -5.128 -11.421 1.00 90.94 95 GLY A CA 1
ATOM 724 C C . GLY A 1 95 ? 3.292 -4.138 -11.376 1.00 90.94 95 GLY A C 1
ATOM 725 O O . GLY A 1 95 ? 3.002 -3.528 -10.345 1.00 90.94 95 GLY A O 1
ATOM 726 N N . ASP A 1 96 ? 2.620 -3.986 -12.516 1.00 90.38 96 ASP A N 1
ATOM 727 C CA . ASP A 1 96 ? 1.484 -3.077 -12.623 1.00 90.38 96 ASP A CA 1
ATOM 728 C C . ASP A 1 96 ? 0.297 -3.583 -11.781 1.00 90.38 96 ASP A C 1
ATOM 730 O O . ASP A 1 96 ? -0.029 -4.780 -11.832 1.00 90.38 96 ASP A O 1
ATOM 734 N N . PRO A 1 97 ? -0.348 -2.702 -10.996 1.00 92.31 97 PRO A N 1
ATOM 735 C CA . PRO A 1 97 ? -1.530 -3.053 -10.227 1.00 92.31 97 PRO A CA 1
ATOM 736 C C . PRO A 1 97 ? -2.757 -3.164 -11.134 1.00 92.31 97 PRO A C 1
ATOM 738 O O . PRO A 1 97 ? -2.992 -2.324 -12.003 1.00 92.31 97 PRO A O 1
ATOM 741 N N . ASP A 1 98 ? -3.575 -4.175 -10.867 1.00 95.31 98 ASP A N 1
ATOM 742 C CA . ASP A 1 98 ? -4.878 -4.388 -11.487 1.00 95.31 98 ASP A CA 1
ATOM 743 C C . ASP A 1 98 ? -5.921 -4.754 -10.418 1.00 95.31 98 ASP A C 1
ATOM 745 O O . ASP A 1 98 ? -5.598 -4.950 -9.242 1.00 95.31 98 ASP A O 1
ATOM 749 N N . GLU A 1 99 ? -7.191 -4.785 -10.821 1.00 97.00 99 GLU A N 1
ATOM 750 C CA . GLU A 1 99 ? -8.318 -5.065 -9.928 1.00 97.00 99 GLU A CA 1
ATOM 751 C C . GLU A 1 99 ? -8.183 -6.420 -9.220 1.00 97.00 99 GLU A C 1
ATOM 753 O O . GLU A 1 99 ? -8.471 -6.515 -8.026 1.00 97.00 99 GLU A O 1
ATOM 758 N N . ASP A 1 100 ? -7.724 -7.455 -9.925 1.00 97.75 100 ASP A N 1
ATOM 759 C CA . ASP A 1 100 ? -7.653 -8.816 -9.398 1.00 97.75 100 ASP A CA 1
ATOM 760 C C . ASP A 1 100 ? -6.548 -8.946 -8.350 1.00 97.75 100 ASP A C 1
ATOM 762 O O . ASP A 1 100 ? -6.788 -9.490 -7.268 1.00 97.75 100 ASP A O 1
ATOM 766 N N . LYS A 1 101 ? -5.365 -8.381 -8.617 1.00 97.50 101 LYS A N 1
ATOM 767 C CA . LYS A 1 101 ? -4.263 -8.316 -7.650 1.00 97.50 101 LYS A CA 1
ATOM 768 C C . LYS A 1 101 ? -4.676 -7.540 -6.407 1.00 97.50 101 LYS A C 1
ATOM 770 O O . LYS A 1 101 ? -4.479 -8.012 -5.292 1.00 97.50 101 LYS A O 1
ATOM 775 N N . VAL A 1 102 ? -5.303 -6.375 -6.577 1.00 97.38 102 VAL A N 1
ATOM 776 C CA . VAL A 1 102 ? -5.763 -5.574 -5.435 1.00 97.38 102 VAL A CA 1
ATOM 777 C C . VAL A 1 102 ? -6.824 -6.322 -4.625 1.00 97.38 102 VAL A C 1
ATOM 779 O O . VAL A 1 102 ? -6.738 -6.367 -3.398 1.00 97.38 102 VAL A O 1
ATOM 782 N N . ARG A 1 103 ? -7.804 -6.951 -5.284 1.00 97.38 103 ARG A N 1
ATOM 783 C CA . ARG A 1 103 ? -8.842 -7.747 -4.617 1.00 97.38 103 ARG A CA 1
ATOM 784 C C . ARG A 1 103 ? -8.246 -8.937 -3.865 1.00 97.38 103 ARG A C 1
ATOM 786 O O . ARG A 1 103 ? -8.701 -9.239 -2.762 1.00 97.38 103 ARG A O 1
ATOM 793 N N . ALA A 1 104 ? -7.236 -9.596 -4.428 1.00 97.75 104 ALA A N 1
ATOM 794 C CA . ALA A 1 104 ? -6.534 -10.687 -3.763 1.00 97.75 104 ALA A CA 1
ATOM 795 C C . ALA A 1 104 ? -5.889 -10.221 -2.449 1.00 97.75 104 ALA A C 1
ATOM 797 O O . ALA A 1 104 ? -6.108 -10.857 -1.418 1.00 97.75 104 ALA A O 1
ATOM 798 N N . GLU A 1 105 ? -5.188 -9.085 -2.447 1.00 97.38 105 GLU A N 1
ATOM 799 C CA . GLU A 1 105 ? -4.579 -8.542 -1.225 1.00 97.38 105 GLU A CA 1
ATOM 800 C C . GLU A 1 105 ? -5.630 -8.089 -0.197 1.00 97.38 105 GLU A C 1
ATOM 802 O O . GLU A 1 105 ? -5.513 -8.387 0.992 1.00 97.38 105 GLU A O 1
ATOM 807 N N . LEU A 1 106 ? -6.712 -7.435 -0.639 1.00 95.69 106 LEU A N 1
ATOM 808 C CA . LEU A 1 106 ? -7.808 -7.010 0.245 1.00 95.69 106 LEU A CA 1
ATOM 809 C C . LEU A 1 106 ? -8.552 -8.187 0.901 1.00 95.69 106 LEU A C 1
ATOM 811 O O . LEU A 1 106 ? -9.080 -8.041 2.004 1.00 95.69 106 LEU A O 1
ATOM 815 N N . ASN A 1 107 ? -8.574 -9.358 0.263 1.00 96.19 107 ASN A N 1
ATOM 816 C CA . ASN A 1 107 ? -9.169 -10.572 0.828 1.00 96.19 107 ASN A CA 1
ATOM 817 C C . ASN A 1 107 ? -8.242 -11.309 1.810 1.00 96.19 107 ASN A C 1
ATOM 819 O O . ASN A 1 107 ? -8.716 -12.168 2.552 1.00 96.19 107 ASN A O 1
ATOM 823 N N . ASN A 1 108 ? -6.945 -10.985 1.829 1.00 96.12 108 ASN A N 1
ATOM 824 C CA . ASN A 1 108 ? -5.921 -11.671 2.628 1.00 96.12 108 ASN A CA 1
ATOM 825 C C . ASN A 1 108 ? -5.238 -10.749 3.654 1.00 96.12 108 ASN A C 1
ATOM 827 O O . ASN A 1 108 ? -4.117 -11.005 4.090 1.00 96.12 108 ASN A O 1
ATOM 831 N N . LEU A 1 109 ? -5.922 -9.681 4.068 1.00 95.94 109 LEU A N 1
ATOM 832 C CA . LEU A 1 109 ? -5.411 -8.726 5.049 1.00 95.94 109 LEU A CA 1
ATOM 833 C C . LEU A 1 109 ? -5.050 -9.409 6.379 1.00 95.94 109 LEU A C 1
ATOM 835 O O . LEU A 1 109 ? -5.827 -10.190 6.929 1.00 95.94 109 LEU A O 1
ATOM 839 N N . LEU A 1 110 ? -3.889 -9.045 6.936 1.00 93.44 110 LEU A N 1
ATOM 840 C CA . LEU A 1 110 ? -3.424 -9.519 8.248 1.00 93.44 110 LEU A CA 1
ATOM 841 C C . LEU A 1 110 ? -4.366 -9.092 9.379 1.00 93.44 110 LEU A C 1
ATOM 843 O O . LEU A 1 110 ? -4.610 -9.853 10.315 1.00 93.44 110 LEU A O 1
ATOM 847 N N . TYR A 1 111 ? -4.872 -7.861 9.304 1.00 92.94 111 TYR A N 1
ATOM 848 C CA . TYR A 1 111 ? -5.798 -7.301 10.275 1.00 92.94 111 TYR A CA 1
ATOM 849 C C . TYR A 1 111 ? -7.190 -7.183 9.651 1.00 92.94 111 TYR A C 1
ATOM 851 O O . TYR A 1 111 ? -7.335 -6.571 8.588 1.00 92.94 111 TYR A O 1
ATOM 859 N N . PRO A 1 112 ? -8.236 -7.711 10.308 1.00 89.44 112 PRO A N 1
ATOM 860 C CA . PRO A 1 112 ? -9.588 -7.628 9.780 1.00 89.44 112 PRO A CA 1
ATOM 861 C C . PRO A 1 112 ? -10.051 -6.171 9.693 1.00 89.44 112 PRO A C 1
ATOM 863 O O . PRO A 1 112 ? -9.782 -5.365 10.590 1.00 89.44 112 PRO A O 1
ATOM 866 N N . LEU A 1 113 ? -10.806 -5.849 8.640 1.00 87.31 113 LEU A N 1
ATOM 867 C CA . LEU A 1 113 ? -11.455 -4.548 8.520 1.00 87.31 113 LEU A CA 1
ATOM 868 C C . LEU A 1 113 ? -12.472 -4.382 9.656 1.00 87.31 113 LEU A C 1
ATOM 870 O O . LEU A 1 113 ? -13.463 -5.105 9.769 1.00 87.31 113 LEU A O 1
ATOM 874 N N . ARG A 1 114 ? -12.221 -3.402 10.516 1.00 83.00 114 ARG A N 1
ATOM 875 C CA . ARG A 1 114 ? -13.134 -2.935 11.552 1.00 83.00 114 ARG A CA 1
ATOM 876 C C . ARG A 1 114 ? -14.232 -2.112 10.891 1.00 83.00 114 ARG A C 1
ATOM 878 O O . ARG A 1 114 ? -13.968 -1.230 10.074 1.00 83.00 114 ARG A O 1
ATOM 885 N N . ARG A 1 115 ? -15.483 -2.370 11.268 1.00 66.88 115 ARG A N 1
ATOM 886 C CA . ARG A 1 115 ? -16.570 -1.449 10.934 1.00 66.88 115 ARG A CA 1
ATOM 887 C C . ARG A 1 115 ? -16.343 -0.166 11.718 1.00 66.88 115 ARG A C 1
ATOM 889 O O . ARG A 1 115 ? -16.282 -0.201 12.945 1.00 66.88 115 ARG A O 1
ATOM 896 N N . VAL A 1 116 ? -16.192 0.941 11.006 1.00 58.59 116 VAL A N 1
ATOM 897 C CA . VAL A 1 116 ? -16.302 2.261 11.618 1.00 58.59 116 VAL A CA 1
ATOM 898 C C . VAL A 1 116 ? -17.802 2.511 11.755 1.00 58.59 116 VAL A C 1
ATOM 900 O O . VAL A 1 116 ? -18.517 2.444 10.755 1.00 58.59 116 VAL A O 1
ATOM 903 N N . ALA A 1 117 ? -18.270 2.618 12.999 1.00 45.62 117 ALA A N 1
ATOM 904 C CA . ALA A 1 117 ? -19.671 2.875 13.330 1.00 45.62 117 ALA A CA 1
ATOM 905 C C . ALA A 1 117 ? -20.071 4.315 12.990 1.00 45.62 117 ALA A C 1
ATOM 907 O O . ALA A 1 117 ? -19.184 5.197 13.070 1.00 45.62 117 ALA A O 1
#

pLDDT: mean 83.62, std 16.06, range [22.47, 97.75]

Secondary structure (DSSP, 8-state):
-------HHHHHHHHH-TTS-----SSHHHHHHHHTT---SEEEEEE-SS-HHHHHHHHHHHHHHSTT-EEEEEESSGGGHHHHHHTT-SEEEESS--HHHHHHHHHT-SSPPPP--

Solvent-accessible surface area (backbone atoms 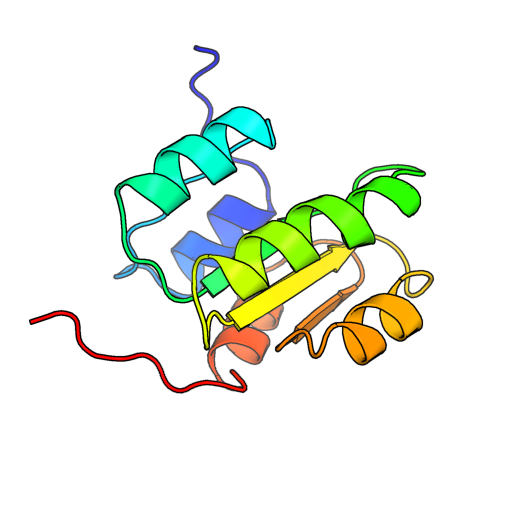only — not comparable to full-atom values): 7221 Å² total; per-residue (Å²): 126,86,83,73,90,74,50,61,53,58,49,13,46,44,69,49,41,71,89,58,90,82,83,87,73,97,44,70,68,60,48,52,58,45,59,76,76,50,89,78,57,70,44,80,48,75,55,72,82,93,48,70,78,54,54,66,54,58,48,55,52,48,50,69,74,41,76,75,49,27,35,29,42,32,23,74,54,74,86,51,51,70,56,40,58,74,69,63,41,33,32,76,43,68,40,82,60,38,37,67,62,45,38,52,40,70,75,52,46,75,47,79,88,73,83,82,129

Foldseek 3Di:
DPDDQDDLVSVLLCLLCVPDDDDDDPDLVVVVVCLVPDDDAEDEAEDDPPCLVVVVPSLVVSCVSHPNHAYE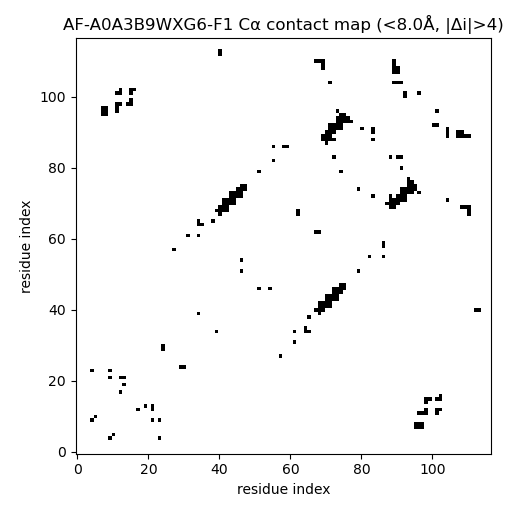YEYQDCPCVVVCVVSVHLYYHHRGRHNVRNNVSLVRGPHDDDDDD

Sequence (117 aa):
MKIGGGGALTEAVKNAAPEASIHSFSDEGELMAFAGKHIFQVVFFQIDGDEGKRLELAEKRLLRLIPGINLIIVAATDKYLREALRLHASGYIEGDPDEDKVRAELNNLLYPLRRVA